Protein AF-A0A4D7B0P6-F1 (afdb_monomer)

Solvent-accessible surface area (backbone atoms only — not comparable to full-atom values): 5633 Å² total; per-residue (Å²): 132,86,57,56,58,72,76,64,75,48,73,91,79,42,58,71,71,54,50,52,51,51,49,53,34,49,55,51,26,26,58,77,47,45,80,58,33,68,38,68,72,26,33,43,46,24,36,52,46,45,50,54,35,51,76,72,68,52,74,54,59,68,61,47,25,54,52,19,39,32,41,28,42,36,69,72,74,40,81,65,70,56,78,74,79,76,63,71,76,92,75,69,81,74,85,124

Mean predicted aligned error: 8.6 Å

Sequence (96 aa):
MRSALADLDIDDIFGPEILTQMQQVFDATCRELGGAGNEPRIRRAIAVAIVQHYELGIRSPLAVTASAVNTGRSARGHTPQGPLVWWKPDTVQAAA

pLDDT: mean 80.68, std 18.24, range [37.38, 96.19]

Organism: NCBI:txid1940610

Structure (mmCIF, N/CA/C/O backbone):
data_AF-A0A4D7B0P6-F1
#
_entry.id   AF-A0A4D7B0P6-F1
#
loop_
_atom_site.group_PDB
_atom_site.id
_atom_site.type_symbol
_atom_site.label_atom_id
_atom_site.label_alt_id
_atom_site.label_comp_id
_atom_site.label_asym_id
_atom_site.label_entity_id
_atom_site.label_seq_id
_atom_site.pdbx_PDB_ins_code
_atom_site.Cartn_x
_atom_site.Cartn_y
_atom_site.Cartn_z
_atom_site.occupancy
_atom_site.B_iso_or_equiv
_atom_site.auth_seq_id
_atom_site.auth_comp_id
_atom_site.auth_asym_id
_atom_site.auth_atom_id
_atom_site.pdbx_PDB_model_num
ATOM 1 N N . MET A 1 1 ? 9.017 15.224 2.711 1.00 45.84 1 MET A N 1
ATOM 2 C CA . MET A 1 1 ? 8.222 14.763 1.547 1.00 45.84 1 MET A CA 1
ATOM 3 C C . MET A 1 1 ? 6.806 14.495 2.024 1.00 45.84 1 MET A C 1
ATOM 5 O O . MET A 1 1 ? 6.666 13.829 3.040 1.00 45.84 1 MET A O 1
ATOM 9 N N . ARG A 1 2 ? 5.786 15.029 1.342 1.00 53.44 2 ARG A N 1
ATOM 10 C CA . ARG A 1 2 ? 4.373 14.697 1.603 1.00 53.44 2 ARG A CA 1
ATOM 11 C C . ARG A 1 2 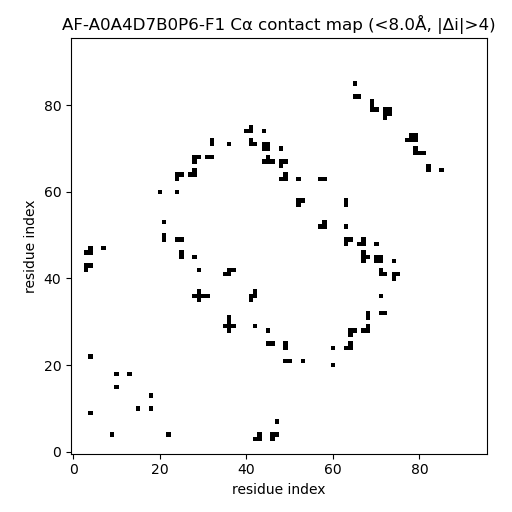? 4.122 13.232 1.182 1.00 53.44 2 ARG A C 1
ATOM 13 O O . ARG A 1 2 ? 4.720 12.771 0.206 1.00 53.44 2 ARG A O 1
ATOM 20 N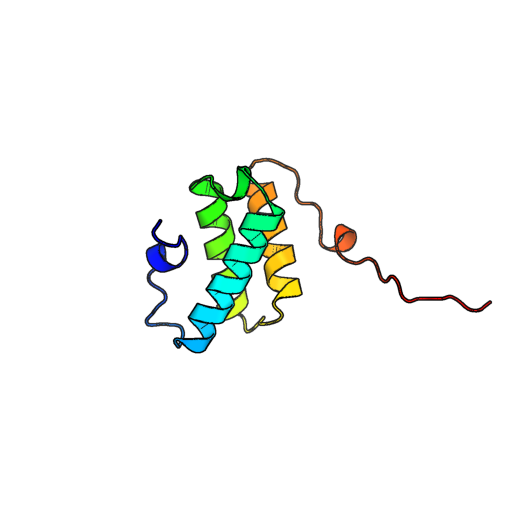 N . SER A 1 3 ? 3.360 12.470 1.970 1.00 68.38 3 SER A N 1
ATOM 21 C CA . SER A 1 3 ? 3.073 11.051 1.693 1.00 68.38 3 SER A CA 1
ATOM 22 C C . SER A 1 3 ? 2.126 10.923 0.499 1.00 68.38 3 SER A C 1
ATOM 24 O O . SER A 1 3 ? 1.198 11.712 0.391 1.00 68.38 3 SER A O 1
ATOM 26 N N . ALA A 1 4 ? 2.319 9.922 -0.368 1.00 71.88 4 ALA A N 1
ATOM 27 C CA . ALA A 1 4 ? 1.407 9.693 -1.497 1.00 71.88 4 ALA A CA 1
ATOM 28 C C . ALA A 1 4 ? 0.000 9.268 -1.040 1.00 71.88 4 ALA A C 1
ATOM 30 O O . ALA A 1 4 ? -0.943 9.385 -1.809 1.00 71.88 4 ALA A O 1
ATOM 31 N N . LEU A 1 5 ? -0.142 8.795 0.205 1.00 78.06 5 LEU A N 1
ATOM 32 C CA . LEU A 1 5 ? -1.440 8.550 0.837 1.00 78.06 5 LEU A CA 1
ATOM 33 C C . LEU A 1 5 ? -2.189 9.858 1.128 1.00 78.06 5 LEU A C 1
ATOM 35 O O . LEU A 1 5 ? -3.398 9.911 0.953 1.00 78.06 5 LEU A O 1
ATOM 39 N N . ALA A 1 6 ? -1.470 10.925 1.497 1.00 76.69 6 ALA A N 1
ATOM 40 C CA . ALA A 1 6 ? -2.067 12.235 1.765 1.00 76.69 6 ALA A CA 1
ATOM 41 C C . ALA A 1 6 ? -2.606 12.908 0.490 1.00 76.69 6 ALA A C 1
ATOM 43 O O . ALA A 1 6 ? -3.461 13.780 0.567 1.00 76.69 6 ALA A O 1
ATOM 44 N N . ASP A 1 7 ? -2.123 12.498 -0.686 1.00 79.81 7 ASP A N 1
ATOM 45 C CA . ASP A 1 7 ? -2.616 12.992 -1.975 1.00 79.81 7 ASP A CA 1
ATOM 46 C C . ASP A 1 7 ? -3.919 12.291 -2.423 1.00 79.81 7 ASP A C 1
ATOM 48 O O . ASP A 1 7 ? -4.460 12.632 -3.475 1.00 79.81 7 ASP A O 1
ATOM 52 N N . LEU A 1 8 ? -4.402 11.289 -1.673 1.00 80.25 8 LEU A N 1
ATOM 53 C CA . LEU A 1 8 ? -5.611 10.519 -2.000 1.00 80.25 8 LEU A CA 1
ATOM 54 C C . LEU A 1 8 ? -6.871 10.983 -1.252 1.00 80.25 8 LEU A C 1
ATOM 56 O O . LEU A 1 8 ? -7.931 10.434 -1.527 1.00 80.25 8 LEU A O 1
ATOM 60 N N . ASP A 1 9 ? -6.761 11.970 -0.357 1.00 82.69 9 ASP A N 1
ATOM 61 C CA . ASP A 1 9 ? -7.891 12.565 0.381 1.00 82.69 9 ASP A CA 1
ATOM 62 C C . ASP A 1 9 ? -8.772 11.525 1.111 1.00 82.69 9 ASP A C 1
ATOM 64 O O . ASP A 1 9 ? -9.991 11.481 0.977 1.00 82.69 9 ASP A O 1
ATOM 68 N N . ILE A 1 10 ? -8.126 10.612 1.847 1.00 83.56 10 ILE A N 1
ATOM 69 C CA . ILE A 1 10 ? -8.766 9.455 2.507 1.00 83.56 10 ILE A CA 1
ATOM 70 C C . ILE A 1 10 ? -9.028 9.662 4.009 1.00 83.56 10 ILE A C 1
ATOM 72 O O . ILE A 1 10 ? -9.440 8.726 4.699 1.00 83.56 10 ILE A O 1
ATOM 76 N N . ASP A 1 11 ? -8.774 10.866 4.521 1.00 80.69 11 ASP A N 1
ATOM 77 C CA . ASP A 1 11 ? -8.836 11.176 5.955 1.00 80.69 11 ASP A CA 1
ATOM 78 C C . ASP A 1 11 ? -10.279 11.135 6.499 1.00 80.69 11 ASP A C 1
ATOM 80 O O . ASP A 1 11 ? -10.490 10.806 7.664 1.00 80.69 11 ASP A O 1
ATOM 84 N N . ASP A 1 12 ? -11.281 11.366 5.642 1.00 83.69 12 ASP A N 1
ATOM 85 C CA . ASP A 1 12 ? -12.707 11.239 5.986 1.00 83.69 12 ASP A CA 1
ATOM 86 C C . ASP A 1 12 ? -13.208 9.779 5.975 1.00 83.69 12 ASP A C 1
ATOM 88 O O . ASP A 1 12 ? -14.298 9.480 6.468 1.00 83.69 12 ASP A O 1
ATOM 92 N N . ILE A 1 13 ? -12.429 8.855 5.400 1.00 86.25 13 ILE A N 1
ATOM 93 C CA . ILE A 1 13 ? -12.803 7.442 5.220 1.00 86.25 13 ILE A CA 1
ATOM 94 C C . ILE A 1 13 ? -12.205 6.573 6.332 1.00 86.25 13 ILE A C 1
ATOM 96 O O . ILE A 1 13 ? -12.824 5.600 6.775 1.00 8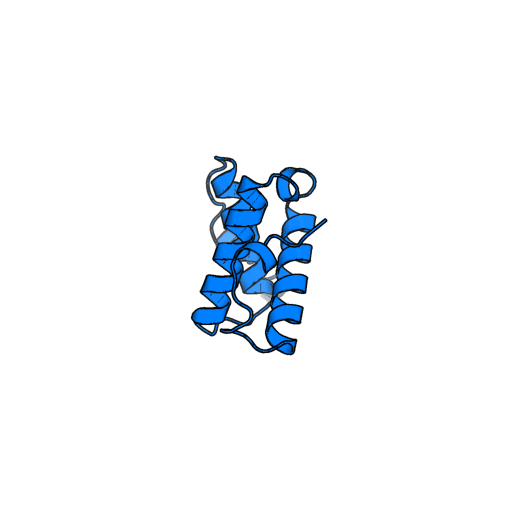6.25 13 ILE A O 1
ATOM 100 N N . PHE A 1 14 ? -10.999 6.906 6.796 1.00 88.62 14 PHE A N 1
ATOM 101 C CA . PHE A 1 14 ? -10.257 6.097 7.757 1.00 88.62 14 PHE A CA 1
ATOM 102 C C . PHE A 1 14 ? -9.878 6.882 9.008 1.00 88.62 14 PHE A C 1
ATOM 104 O O . PHE A 1 14 ? -9.344 7.981 8.941 1.00 88.62 14 PHE A O 1
ATOM 111 N N . GLY A 1 15 ? -10.068 6.252 10.170 1.00 90.19 15 GLY A N 1
ATOM 112 C CA . GLY A 1 15 ? -9.576 6.785 11.438 1.00 90.19 15 GLY A CA 1
ATOM 113 C C . GLY A 1 15 ? -8.039 6.844 11.517 1.00 90.19 15 GLY A C 1
ATOM 114 O O . GLY A 1 15 ? -7.339 6.142 10.774 1.00 90.19 15 GLY A O 1
ATOM 115 N N . PRO A 1 16 ? -7.490 7.632 12.456 1.00 89.62 16 PRO A N 1
ATOM 116 C CA . PRO A 1 16 ? -6.055 7.919 12.547 1.00 89.62 16 PRO A CA 1
ATOM 117 C C . PRO A 1 16 ? -5.184 6.677 12.791 1.00 89.62 16 PRO A C 1
ATOM 119 O O . PRO A 1 16 ? -4.057 6.592 12.290 1.00 89.62 16 PRO A O 1
ATOM 122 N N . GLU A 1 17 ? -5.692 5.677 13.513 1.00 92.75 17 GLU A N 1
ATOM 123 C CA . GLU A 1 17 ? -4.980 4.417 13.743 1.00 92.75 17 GLU A CA 1
ATOM 124 C C . GLU A 1 17 ? -4.795 3.645 12.434 1.00 92.75 17 GLU A C 1
ATOM 126 O O . GLU A 1 17 ? -3.730 3.083 12.171 1.00 92.75 17 GLU A O 1
ATOM 131 N N . ILE A 1 18 ? -5.826 3.650 11.589 1.00 93.38 18 ILE A N 1
ATOM 132 C CA . ILE A 1 18 ? -5.819 2.970 10.299 1.00 93.38 18 ILE A CA 1
ATOM 133 C C . ILE A 1 18 ? -4.890 3.693 9.325 1.00 93.38 18 ILE A C 1
ATOM 135 O O . ILE A 1 18 ? -4.067 3.038 8.686 1.00 93.38 18 ILE A O 1
ATOM 139 N N . LEU A 1 19 ? -4.941 5.025 9.276 1.00 92.56 19 LEU A N 1
ATOM 140 C CA . LEU A 1 19 ? -4.015 5.831 8.473 1.00 92.56 19 LEU A CA 1
ATOM 141 C C . LEU A 1 19 ? -2.552 5.575 8.866 1.00 92.56 19 LEU A C 1
ATOM 143 O O . LEU A 1 19 ? -1.688 5.422 8.000 1.00 92.56 19 LEU A O 1
ATOM 147 N N . THR A 1 20 ? -2.278 5.430 10.165 1.00 93.38 20 THR A N 1
ATOM 148 C CA . THR A 1 20 ? -0.941 5.078 10.669 1.00 93.38 20 THR A CA 1
ATOM 149 C C . THR A 1 20 ? -0.490 3.705 10.160 1.00 93.38 20 THR A C 1
AT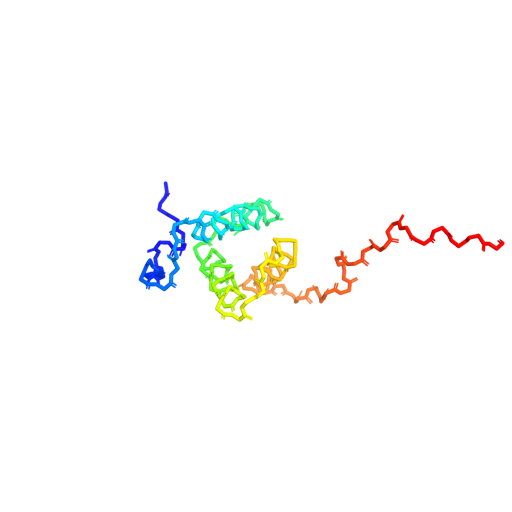OM 151 O O . THR A 1 20 ? 0.645 3.556 9.705 1.00 93.38 20 THR A O 1
ATOM 154 N N . GLN A 1 21 ? -1.371 2.700 10.178 1.00 94.50 21 GLN A N 1
ATOM 155 C CA . GLN A 1 21 ? -1.064 1.365 9.649 1.00 94.50 21 GLN A CA 1
ATOM 156 C C . GLN A 1 21 ? -0.836 1.385 8.129 1.00 94.50 21 GLN A C 1
ATOM 158 O O . GLN A 1 21 ? 0.115 0.775 7.637 1.00 94.50 21 GLN A O 1
ATOM 163 N N . MET A 1 22 ? -1.655 2.132 7.380 1.00 95.31 22 MET A N 1
ATOM 164 C CA . MET A 1 22 ? -1.485 2.310 5.932 1.00 95.31 22 MET A CA 1
ATOM 165 C C . MET A 1 22 ? -0.132 2.938 5.609 1.00 95.31 22 MET A C 1
ATOM 167 O O . MET A 1 22 ? 0.558 2.472 4.702 1.00 95.31 22 MET A O 1
ATOM 171 N N . GLN A 1 23 ? 0.279 3.946 6.382 1.00 95.56 23 GLN A N 1
ATOM 172 C CA . GLN A 1 23 ? 1.578 4.593 6.229 1.00 95.56 23 GLN A CA 1
ATOM 173 C C . GLN A 1 23 ? 2.735 3.617 6.487 1.00 95.56 23 GLN A C 1
ATOM 175 O O . GLN A 1 23 ? 3.681 3.571 5.703 1.00 95.56 23 GLN A O 1
ATOM 180 N N . GLN A 1 24 ? 2.641 2.771 7.516 1.00 95.00 24 GLN A N 1
ATOM 181 C CA . GLN A 1 24 ? 3.656 1.745 7.788 1.00 95.00 24 GLN A CA 1
ATOM 182 C C . GLN A 1 24 ? 3.787 0.732 6.639 1.00 95.00 24 GLN A C 1
ATOM 184 O O . GLN A 1 24 ? 4.904 0.394 6.238 1.00 95.00 24 GLN A O 1
ATOM 189 N N . VAL A 1 25 ? 2.661 0.273 6.080 1.00 96.06 25 VAL A N 1
ATOM 190 C CA . VAL A 1 25 ? 2.639 -0.627 4.912 1.00 96.06 25 VAL A CA 1
ATOM 191 C C . VAL A 1 25 ? 3.220 0.067 3.678 1.00 96.06 25 VAL A C 1
ATOM 193 O O . VAL A 1 25 ? 3.991 -0.535 2.927 1.00 96.06 25 VAL A O 1
ATOM 196 N N . PHE A 1 26 ? 2.893 1.342 3.478 1.00 96.19 26 PHE A N 1
ATOM 197 C CA . PHE A 1 26 ? 3.423 2.149 2.386 1.00 96.19 26 PHE A CA 1
ATOM 198 C C . PHE A 1 26 ? 4.948 2.274 2.473 1.00 96.19 26 PHE A C 1
ATOM 200 O O . PHE A 1 26 ? 5.649 1.983 1.503 1.00 96.19 26 PHE A O 1
ATOM 207 N N . ASP A 1 27 ? 5.475 2.616 3.648 1.00 95.12 27 ASP A N 1
ATOM 208 C CA . ASP A 1 27 ? 6.914 2.766 3.865 1.00 95.12 27 ASP A CA 1
ATOM 209 C C . ASP A 1 27 ? 7.657 1.428 3.750 1.00 95.12 27 ASP A C 1
ATOM 211 O O . ASP A 1 27 ? 8.753 1.369 3.184 1.00 95.12 27 ASP A O 1
ATOM 215 N N . ALA A 1 28 ? 7.063 0.329 4.227 1.00 94.25 28 ALA A N 1
ATOM 216 C CA . ALA A 1 28 ? 7.590 -1.016 3.999 1.00 94.25 28 ALA A CA 1
ATOM 217 C C . ALA A 1 28 ? 7.660 -1.344 2.498 1.00 94.25 28 ALA A C 1
ATOM 219 O O . ALA A 1 28 ? 8.712 -1.749 2.007 1.00 94.25 28 ALA A O 1
ATOM 220 N N . THR A 1 29 ? 6.588 -1.069 1.753 1.00 94.19 29 THR A N 1
ATOM 221 C CA . THR A 1 29 ? 6.523 -1.300 0.303 1.00 94.19 29 THR A CA 1
ATOM 222 C C . THR A 1 29 ? 7.565 -0.471 -0.456 1.00 94.19 29 THR A C 1
ATOM 224 O O . THR A 1 29 ? 8.252 -0.988 -1.339 1.00 94.19 29 THR A O 1
ATOM 227 N N . CYS A 1 30 ? 7.726 0.810 -0.108 1.00 93.50 30 CYS A N 1
ATOM 228 C CA . CYS A 1 30 ? 8.746 1.669 -0.707 1.00 93.50 30 CYS A CA 1
ATOM 229 C C . CYS A 1 30 ? 10.167 1.154 -0.437 1.00 93.50 30 CYS A C 1
ATOM 231 O O . CYS A 1 30 ? 10.990 1.183 -1.351 1.00 93.50 30 CYS A O 1
ATOM 233 N N . ARG A 1 31 ? 10.453 0.647 0.773 1.00 93.00 31 ARG A N 1
ATOM 234 C CA . ARG A 1 31 ? 11.759 0.043 1.099 1.00 93.00 31 ARG A CA 1
ATOM 235 C C . ARG A 1 31 ? 12.040 -1.212 0.271 1.00 93.00 31 ARG A C 1
ATOM 237 O O . ARG A 1 31 ? 13.131 -1.321 -0.279 1.00 93.00 31 ARG A O 1
ATOM 244 N N . GLU A 1 32 ? 11.056 -2.095 0.110 1.00 90.69 32 GLU A N 1
ATOM 245 C CA . GLU A 1 32 ? 11.165 -3.310 -0.721 1.00 90.69 32 GLU A CA 1
ATOM 246 C C . GLU A 1 32 ? 11.432 -3.007 -2.207 1.00 90.69 32 GLU A C 1
ATOM 248 O O . GLU A 1 32 ? 12.089 -3.772 -2.914 1.00 90.69 32 GLU A O 1
ATOM 253 N N . LEU A 1 33 ? 10.937 -1.871 -2.703 1.00 87.94 33 LEU A N 1
ATOM 254 C CA . LEU A 1 33 ? 11.156 -1.428 -4.084 1.00 87.94 33 LEU A CA 1
ATOM 255 C C . LEU A 1 33 ? 12.449 -0.618 -4.269 1.00 87.94 33 LEU A C 1
ATOM 257 O O . LEU A 1 33 ? 12.798 -0.273 -5.404 1.00 87.94 33 LEU A O 1
ATOM 261 N N . GLY A 1 34 ? 13.164 -0.308 -3.184 1.00 90.69 34 GLY A N 1
ATOM 262 C CA . GLY A 1 34 ? 14.383 0.494 -3.205 1.00 90.69 34 GLY A CA 1
ATOM 263 C C . GLY A 1 34 ? 14.178 1.844 -3.900 1.00 90.69 34 GLY A C 1
ATOM 264 O O . GLY A 1 34 ? 13.171 2.522 -3.704 1.00 90.69 34 GLY A O 1
ATOM 265 N N . GLY A 1 35 ? 15.122 2.235 -4.762 1.00 87.88 35 GLY A N 1
ATOM 266 C CA . GLY A 1 35 ? 15.064 3.515 -5.481 1.00 87.88 35 GLY A CA 1
ATOM 267 C C . GLY A 1 35 ? 13.801 3.711 -6.333 1.00 87.88 35 GLY A C 1
ATOM 268 O O . GLY A 1 35 ? 13.321 4.837 -6.447 1.00 87.88 35 GLY A O 1
ATOM 269 N N . ALA A 1 36 ? 13.211 2.629 -6.857 1.00 86.81 36 ALA A N 1
ATOM 270 C CA . ALA A 1 36 ? 11.971 2.698 -7.636 1.00 86.81 36 ALA A CA 1
ATOM 271 C C . ALA A 1 36 ? 10.764 3.117 -6.774 1.00 86.81 36 ALA A C 1
ATOM 273 O O . ALA A 1 36 ? 9.846 3.772 -7.262 1.00 86.81 36 ALA A O 1
ATOM 274 N N . GLY A 1 37 ? 10.785 2.818 -5.469 1.00 87.81 37 GLY A N 1
ATOM 275 C CA . GLY A 1 37 ? 9.755 3.242 -4.516 1.00 87.81 37 GLY A CA 1
ATOM 276 C C . GLY A 1 37 ? 9.655 4.763 -4.326 1.00 87.81 37 GLY A C 1
ATOM 277 O O . GLY A 1 37 ? 8.709 5.235 -3.693 1.00 87.81 37 GLY A O 1
ATOM 278 N N . ASN A 1 38 ? 10.596 5.539 -4.878 1.00 89.38 38 ASN A N 1
ATOM 279 C CA . ASN A 1 38 ? 10.571 7.002 -4.861 1.00 89.38 38 ASN A CA 1
ATOM 280 C C . ASN A 1 38 ? 9.913 7.616 -6.106 1.00 89.38 38 ASN A C 1
ATOM 282 O O . ASN A 1 38 ? 9.572 8.799 -6.084 1.00 89.38 38 ASN A O 1
ATOM 286 N N . GLU A 1 39 ? 9.701 6.842 -7.175 1.00 91.25 39 GLU A N 1
ATOM 287 C CA . GLU A 1 39 ? 9.091 7.352 -8.404 1.00 91.25 39 GLU A CA 1
ATOM 288 C C . GLU A 1 39 ? 7.616 7.731 -8.157 1.00 91.25 39 GLU A C 1
ATOM 290 O O . GLU A 1 39 ? 6.844 6.888 -7.688 1.00 91.25 39 GLU A O 1
ATOM 295 N N . PRO A 1 40 ? 7.167 8.958 -8.498 1.00 89.75 40 PRO A N 1
ATOM 296 C CA . PRO A 1 40 ? 5.810 9.420 -8.182 1.00 89.75 40 PRO A CA 1
ATOM 297 C C . PRO A 1 40 ? 4.697 8.500 -8.697 1.00 89.75 40 PRO A C 1
ATOM 299 O O . PRO A 1 40 ? 3.732 8.220 -7.986 1.00 89.75 40 PRO A O 1
ATOM 302 N N . ARG A 1 41 ? 4.855 7.968 -9.916 1.00 88.56 41 ARG A N 1
ATOM 303 C CA . ARG A 1 41 ? 3.904 7.021 -10.515 1.00 88.56 41 ARG A CA 1
ATOM 304 C C . ARG A 1 41 ? 3.799 5.723 -9.707 1.00 88.56 41 ARG A C 1
ATOM 306 O O . ARG A 1 41 ? 2.695 5.227 -9.500 1.00 88.56 41 ARG A O 1
ATOM 313 N N . ILE A 1 42 ? 4.932 5.189 -9.251 1.00 91.62 42 ILE A N 1
ATOM 314 C CA . ILE A 1 42 ? 5.001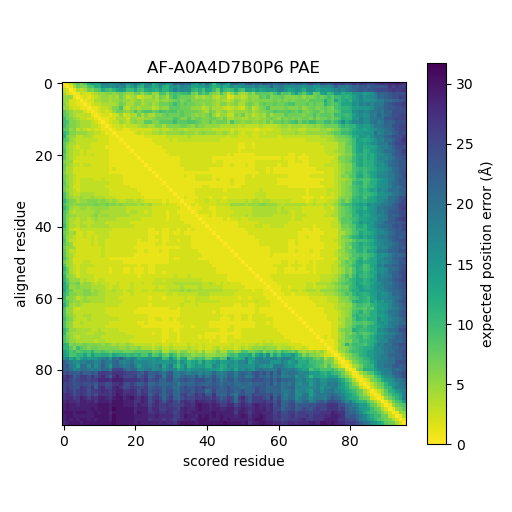 3.947 -8.471 1.00 91.62 42 ILE A CA 1
ATOM 315 C C . ILE A 1 42 ? 4.417 4.174 -7.074 1.00 91.62 42 ILE A C 1
ATOM 317 O O . ILE A 1 42 ? 3.571 3.397 -6.637 1.00 91.62 42 ILE A O 1
ATOM 321 N N . ARG A 1 43 ? 4.776 5.283 -6.417 1.00 93.38 43 ARG A N 1
ATOM 322 C CA . ARG A 1 43 ? 4.205 5.695 -5.124 1.00 93.38 43 ARG A CA 1
ATOM 323 C C . ARG A 1 43 ? 2.685 5.791 -5.178 1.00 93.38 43 ARG A C 1
ATOM 325 O O . ARG A 1 43 ? 2.012 5.245 -4.310 1.00 93.38 43 ARG A O 1
ATOM 332 N N . ARG A 1 44 ? 2.134 6.419 -6.220 1.00 92.12 44 ARG A N 1
ATOM 333 C CA . ARG A 1 44 ? 0.680 6.508 -6.398 1.00 92.12 44 ARG A CA 1
ATOM 334 C C . ARG A 1 44 ? 0.038 5.131 -6.570 1.00 92.12 44 ARG A C 1
ATOM 336 O O . ARG A 1 44 ? -0.973 4.858 -5.935 1.00 92.12 44 ARG A O 1
ATOM 343 N N . ALA A 1 45 ? 0.628 4.256 -7.385 1.00 92.44 45 ALA A N 1
ATOM 344 C CA . ALA A 1 45 ? 0.100 2.908 -7.604 1.00 92.44 45 ALA A CA 1
ATOM 345 C C . ALA A 1 45 ? 0.093 2.063 -6.312 1.00 92.44 45 ALA A C 1
ATOM 347 O O . ALA A 1 45 ? -0.885 1.374 -6.028 1.00 92.44 45 ALA A O 1
ATOM 348 N N . ILE A 1 46 ? 1.155 2.162 -5.506 1.00 94.44 46 ILE A N 1
ATOM 349 C CA . ILE A 1 46 ? 1.258 1.531 -4.181 1.00 94.44 46 ILE A CA 1
ATOM 350 C C . ILE A 1 46 ? 0.178 2.064 -3.239 1.00 94.44 46 ILE A C 1
ATOM 352 O O . ILE A 1 46 ? -0.529 1.275 -2.619 1.00 94.44 46 ILE A O 1
ATOM 356 N N . ALA A 1 47 ? 0.036 3.390 -3.143 1.00 95.12 47 ALA A N 1
ATOM 357 C CA . ALA A 1 47 ? -0.930 4.026 -2.252 1.00 95.12 47 ALA A CA 1
ATOM 358 C C . ALA A 1 47 ? -2.368 3.593 -2.579 1.00 95.12 47 ALA A C 1
ATOM 360 O O . ALA A 1 47 ? -3.095 3.173 -1.683 1.00 95.12 47 ALA A O 1
ATOM 361 N N . VAL A 1 48 ? -2.739 3.589 -3.865 1.00 94.62 48 VAL A N 1
ATOM 362 C CA . VAL A 1 48 ? -4.054 3.111 -4.326 1.00 94.62 48 VAL A CA 1
ATOM 363 C C . VAL A 1 48 ? -4.275 1.643 -3.960 1.00 94.62 48 VAL A C 1
ATOM 365 O O . VAL A 1 48 ? -5.333 1.299 -3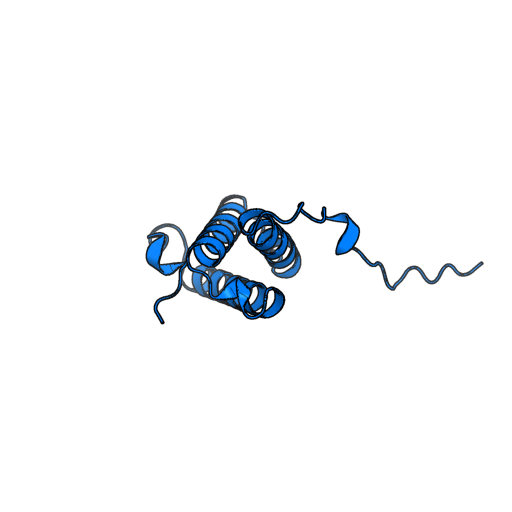.441 1.00 94.62 48 VAL A O 1
ATOM 368 N N . ALA A 1 49 ? -3.277 0.777 -4.169 1.00 94.75 49 ALA A N 1
ATOM 369 C CA . ALA A 1 49 ? -3.399 -0.633 -3.807 1.00 94.75 49 ALA A CA 1
ATOM 370 C C . ALA A 1 49 ? -3.625 -0.824 -2.299 1.00 94.75 49 ALA A C 1
ATOM 372 O O . ALA A 1 49 ? -4.455 -1.640 -1.907 1.00 94.75 49 ALA A O 1
ATOM 373 N N . ILE A 1 50 ? -2.916 -0.072 -1.452 1.00 96.00 50 ILE A N 1
ATOM 374 C CA . ILE A 1 50 ? -3.068 -0.142 0.009 1.00 96.00 50 ILE A CA 1
ATOM 375 C C . ILE A 1 50 ? -4.468 0.313 0.430 1.00 96.00 50 ILE A C 1
ATOM 377 O O . ILE A 1 50 ? -5.127 -0.405 1.181 1.00 96.00 50 ILE A O 1
ATOM 381 N N . VAL A 1 51 ? -4.935 1.457 -0.087 1.00 95.56 51 VAL A N 1
ATOM 382 C CA . VAL A 1 51 ? -6.291 1.973 0.167 1.00 95.56 51 VAL A CA 1
ATOM 383 C C . VAL A 1 51 ? -7.333 0.926 -0.194 1.00 95.56 51 VAL A C 1
ATOM 385 O O . VAL A 1 51 ? -8.127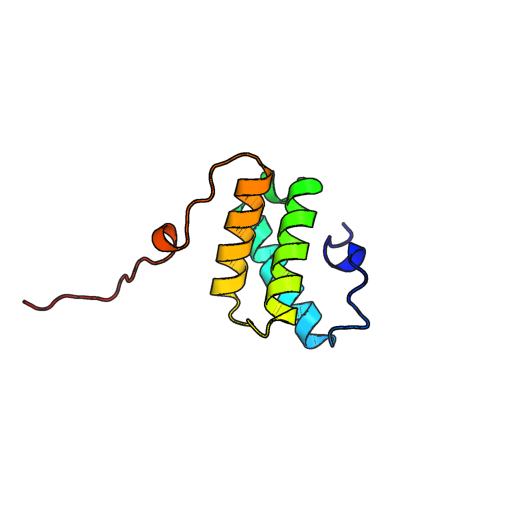 0.549 0.661 1.00 95.56 51 VAL A O 1
ATOM 388 N N . GLN A 1 52 ? -7.256 0.363 -1.399 1.00 94.75 52 GLN A N 1
ATOM 389 C CA . GLN A 1 52 ? -8.223 -0.624 -1.869 1.00 94.75 52 GLN A CA 1
ATOM 390 C C . GLN A 1 52 ? -8.292 -1.865 -0.963 1.00 94.75 52 GLN A C 1
ATOM 392 O O . GLN A 1 52 ? -9.375 -2.367 -0.678 1.00 94.75 52 GLN A O 1
ATOM 397 N N . HIS A 1 53 ? -7.157 -2.362 -0.457 1.00 95.31 53 HIS A N 1
ATOM 398 C CA . HIS A 1 53 ? -7.170 -3.480 0.496 1.00 95.31 53 HIS A CA 1
ATOM 399 C C . HIS A 1 53 ? -7.854 -3.100 1.810 1.00 95.31 53 HIS A C 1
ATOM 401 O O . HIS A 1 53 ? -8.621 -3.887 2.365 1.00 95.31 53 HIS A O 1
ATOM 407 N N . TYR A 1 54 ? -7.585 -1.892 2.298 1.00 94.06 54 TYR A N 1
ATOM 408 C CA . TYR A 1 54 ? -8.137 -1.385 3.544 1.00 94.06 54 TYR A CA 1
ATOM 409 C C . TYR A 1 54 ? -9.649 -1.133 3.428 1.00 94.06 54 TYR A C 1
ATOM 411 O O . TYR A 1 54 ? -10.384 -1.496 4.347 1.00 94.06 54 TYR A O 1
ATOM 419 N N . GLU A 1 55 ? -10.135 -0.626 2.293 1.00 92.88 55 GLU A N 1
ATOM 420 C CA . GLU A 1 55 ? -11.570 -0.521 1.983 1.00 92.88 55 GLU A CA 1
ATOM 421 C C . GLU A 1 55 ? -12.256 -1.895 1.962 1.00 92.88 55 GLU A C 1
ATOM 423 O O . GLU A 1 55 ? -13.354 -2.052 2.490 1.00 92.88 55 GLU A O 1
ATOM 428 N N . LEU A 1 56 ? -11.580 -2.920 1.432 1.00 93.62 56 LEU A N 1
ATOM 429 C CA . LEU A 1 56 ? -12.075 -4.303 1.385 1.00 93.62 56 LEU A CA 1
ATOM 430 C C . LEU A 1 56 ? -11.944 -5.060 2.721 1.00 93.62 56 LEU A C 1
ATOM 432 O O . LEU A 1 56 ? -12.270 -6.244 2.795 1.00 93.62 56 LEU A O 1
ATOM 436 N N . GLY A 1 57 ? -11.442 -4.415 3.779 1.00 93.06 57 GLY A N 1
ATOM 437 C CA . GLY A 1 57 ? -11.253 -5.037 5.093 1.00 93.06 57 GLY A CA 1
ATOM 438 C C . GLY A 1 57 ? -10.040 -5.969 5.195 1.00 93.06 57 GLY A C 1
ATOM 439 O O . GLY A 1 57 ? -9.866 -6.641 6.213 1.00 93.06 57 GLY A O 1
ATOM 440 N N . ILE A 1 58 ? -9.161 -5.999 4.191 1.00 91.69 58 ILE A N 1
ATOM 441 C CA . ILE A 1 58 ? -7.925 -6.786 4.215 1.00 91.69 58 ILE A CA 1
ATOM 442 C C . ILE A 1 58 ? -6.856 -5.991 4.971 1.00 91.69 58 ILE A C 1
ATOM 444 O O . ILE A 1 58 ? -6.248 -5.066 4.437 1.00 91.69 58 ILE A O 1
ATOM 448 N N . ARG A 1 59 ? -6.622 -6.357 6.238 1.00 90.88 59 ARG A N 1
ATOM 449 C CA . ARG A 1 59 ? -5.736 -5.607 7.153 1.00 90.88 59 ARG A CA 1
ATOM 450 C C . ARG A 1 59 ? -4.389 -6.266 7.441 1.00 90.88 59 ARG A C 1
ATOM 452 O O . ARG A 1 59 ? -3.586 -5.686 8.158 1.00 90.88 59 ARG A O 1
ATOM 459 N N . SER A 1 60 ? -4.121 -7.461 6.909 1.00 92.88 60 SER A N 1
ATOM 460 C CA . SER A 1 60 ? -2.845 -8.158 7.139 1.00 92.88 60 SER A CA 1
ATOM 461 C C . SER A 1 60 ? -1.679 -7.361 6.533 1.00 92.88 60 SER A C 1
ATOM 463 O O . SER A 1 60 ? -1.583 -7.301 5.303 1.00 92.88 60 SER A O 1
ATOM 465 N N . PRO A 1 61 ? -0.764 -6.779 7.338 1.00 90.38 61 PRO A N 1
ATOM 466 C CA . PRO A 1 61 ? 0.280 -5.896 6.813 1.00 90.38 61 PRO A CA 1
ATOM 467 C C . PRO A 1 61 ? 1.181 -6.589 5.789 1.00 90.38 61 PRO A C 1
ATOM 469 O O . PRO A 1 61 ? 1.560 -5.990 4.785 1.00 90.38 61 PRO A O 1
ATOM 472 N N . LEU A 1 62 ? 1.470 -7.875 6.006 1.00 90.31 62 LEU A N 1
ATOM 473 C CA . LEU A 1 62 ? 2.301 -8.679 5.113 1.00 90.31 62 LEU A CA 1
ATOM 474 C C . LEU A 1 62 ? 1.614 -8.928 3.761 1.00 90.31 62 LEU A C 1
ATOM 476 O O . LEU A 1 62 ? 2.243 -8.763 2.718 1.00 90.31 62 LEU A O 1
ATOM 480 N N . ALA A 1 63 ? 0.316 -9.251 3.768 1.00 89.06 63 ALA A N 1
ATOM 481 C CA . ALA A 1 63 ? -0.447 -9.468 2.538 1.00 89.06 63 ALA A CA 1
ATOM 482 C C . ALA A 1 63 ? -0.585 -8.176 1.718 1.00 89.06 63 ALA A C 1
ATOM 484 O O . ALA A 1 63 ? -0.345 -8.181 0.508 1.00 89.06 63 ALA A O 1
ATOM 485 N N . VAL A 1 64 ? -0.909 -7.059 2.381 1.00 93.62 64 VAL A N 1
ATOM 486 C CA . VAL A 1 64 ? -1.056 -5.765 1.701 1.00 93.62 64 VAL A CA 1
ATOM 487 C C . VAL A 1 64 ? 0.290 -5.281 1.156 1.00 93.62 64 VAL A C 1
ATOM 489 O O . VAL A 1 64 ? 0.346 -4.843 0.010 1.00 93.62 64 VAL A O 1
ATOM 492 N N . THR A 1 65 ? 1.386 -5.435 1.911 1.00 93.62 65 THR A N 1
ATOM 493 C CA . THR A 1 65 ? 2.740 -5.089 1.435 1.00 93.62 65 THR A CA 1
ATOM 494 C C . THR A 1 65 ? 3.112 -5.902 0.197 1.00 93.62 65 THR A C 1
ATOM 496 O O . THR A 1 65 ? 3.504 -5.326 -0.814 1.00 93.62 65 THR A O 1
ATOM 499 N N . ALA A 1 66 ? 2.941 -7.229 0.222 1.00 89.69 66 ALA A N 1
ATOM 500 C CA . ALA A 1 66 ? 3.273 -8.085 -0.919 1.00 89.69 66 ALA A CA 1
ATOM 501 C C . ALA A 1 66 ? 2.475 -7.702 -2.178 1.00 89.69 66 ALA A C 1
ATOM 503 O O . ALA A 1 66 ? 3.045 -7.564 -3.267 1.00 89.69 66 ALA A O 1
ATOM 504 N N . SER A 1 67 ? 1.166 -7.459 -2.029 1.00 91.88 67 SER A N 1
ATOM 505 C CA . SER A 1 67 ? 0.337 -6.994 -3.143 1.00 91.88 67 SER A CA 1
ATOM 506 C C . SER A 1 67 ? 0.790 -5.626 -3.653 1.00 91.88 67 SER A C 1
ATOM 508 O O . SER A 1 67 ? 0.889 -5.426 -4.863 1.00 91.88 67 SER A O 1
ATOM 510 N N . ALA A 1 68 ? 1.085 -4.685 -2.757 1.00 93.12 68 ALA A N 1
ATOM 511 C CA . ALA A 1 68 ? 1.487 -3.335 -3.127 1.00 93.12 68 ALA A CA 1
ATOM 512 C C . ALA A 1 68 ? 2.872 -3.302 -3.802 1.00 93.12 68 ALA A C 1
ATOM 514 O O . ALA A 1 68 ? 3.056 -2.570 -4.778 1.00 93.12 68 ALA A O 1
ATOM 515 N N . VAL A 1 69 ? 3.819 -4.149 -3.375 1.00 92.38 69 VAL A N 1
ATOM 516 C CA . VAL A 1 69 ? 5.108 -4.351 -4.062 1.00 92.38 69 VAL A CA 1
ATOM 517 C C . VAL A 1 69 ? 4.875 -4.856 -5.484 1.00 92.38 69 VAL A C 1
ATOM 519 O O . VAL A 1 69 ? 5.463 -4.329 -6.432 1.00 92.38 69 VAL A O 1
ATOM 522 N N . ASN A 1 70 ? 4.001 -5.851 -5.661 1.00 90.00 70 ASN A N 1
ATOM 523 C CA . ASN A 1 70 ? 3.688 -6.390 -6.982 1.00 90.00 70 ASN A CA 1
ATOM 524 C C . ASN A 1 70 ? 3.047 -5.332 -7.900 1.00 90.00 70 ASN A C 1
ATOM 526 O O . ASN A 1 70 ? 3.430 -5.202 -9.068 1.00 90.00 70 ASN A O 1
ATOM 530 N N . THR A 1 71 ? 2.138 -4.516 -7.359 1.00 91.19 71 THR A N 1
ATOM 531 C CA . THR A 1 71 ? 1.565 -3.361 -8.064 1.00 91.19 71 THR A CA 1
ATOM 532 C C . THR A 1 71 ? 2.646 -2.354 -8.459 1.00 91.19 71 THR A C 1
ATOM 534 O O . THR A 1 71 ? 2.693 -1.928 -9.614 1.00 91.19 71 THR A O 1
ATOM 537 N N . GLY A 1 72 ? 3.560 -2.014 -7.545 1.00 89.62 72 GLY A N 1
ATOM 538 C CA . GLY A 1 72 ? 4.672 -1.103 -7.822 1.00 89.62 72 GLY A CA 1
ATOM 539 C C . GLY A 1 72 ? 5.603 -1.610 -8.931 1.00 89.62 72 GLY A C 1
ATOM 540 O O . GLY A 1 72 ? 5.961 -0.851 -9.833 1.00 89.62 72 GLY A O 1
ATOM 541 N N . ARG A 1 73 ? 5.934 -2.910 -8.934 1.00 87.62 73 ARG A N 1
ATOM 542 C CA . ARG A 1 73 ? 6.712 -3.554 -10.013 1.00 87.62 73 ARG A CA 1
ATOM 543 C C . ARG A 1 73 ? 5.970 -3.513 -11.353 1.00 87.62 73 ARG A C 1
ATOM 545 O O . ARG A 1 73 ? 6.567 -3.151 -12.368 1.00 87.62 73 ARG A O 1
ATOM 552 N N . SER A 1 74 ? 4.668 -3.798 -11.340 1.00 84.94 74 SER A N 1
ATOM 553 C CA . SER A 1 74 ? 3.810 -3.758 -12.534 1.00 84.94 74 SER A CA 1
ATOM 554 C C . SER A 1 74 ? 3.721 -2.355 -13.133 1.00 84.94 74 SER A C 1
ATOM 556 O O . SER A 1 74 ? 3.823 -2.182 -14.346 1.00 84.94 74 SER A O 1
ATOM 558 N N . ALA A 1 75 ? 3.624 -1.325 -12.288 1.00 84.12 75 ALA A N 1
ATOM 559 C CA . ALA A 1 75 ? 3.617 0.072 -12.721 1.00 84.12 75 ALA A CA 1
ATOM 560 C C . ALA A 1 75 ? 4.924 0.497 -13.422 1.00 84.12 75 ALA A C 1
ATOM 562 O O . ALA A 1 75 ? 4.898 1.405 -14.256 1.00 84.12 75 ALA A O 1
ATOM 563 N N . ARG A 1 76 ? 6.039 -0.187 -13.129 1.00 80.56 76 ARG A N 1
ATOM 564 C CA . ARG A 1 76 ? 7.346 -0.029 -13.789 1.00 80.56 76 ARG A CA 1
ATOM 565 C C . ARG A 1 76 ? 7.461 -0.825 -15.101 1.00 80.56 76 ARG A C 1
ATOM 567 O O . ARG A 1 76 ? 8.524 -0.842 -15.711 1.00 80.56 76 ARG A O 1
ATOM 574 N N . GLY A 1 77 ? 6.408 -1.526 -15.521 1.00 75.88 77 GLY A N 1
ATOM 575 C CA . GLY A 1 77 ? 6.428 -2.388 -16.706 1.00 75.88 77 GLY A CA 1
ATOM 576 C C . GLY A 1 77 ? 7.120 -3.737 -16.493 1.00 75.88 77 GLY A C 1
ATOM 577 O O . GLY A 1 77 ? 7.412 -4.420 -17.469 1.00 75.88 77 GLY A O 1
ATOM 578 N N . HIS A 1 78 ? 7.389 -4.138 -15.243 1.00 66.88 78 HIS A N 1
ATOM 579 C CA . HIS A 1 78 ? 7.814 -5.510 -14.957 1.00 66.88 78 HIS A CA 1
ATOM 580 C C . HIS A 1 78 ? 6.584 -6.411 -14.877 1.00 66.88 78 HIS A C 1
ATOM 582 O O . HIS A 1 78 ? 5.578 -6.028 -14.283 1.00 66.88 78 HIS A O 1
ATOM 588 N N . THR A 1 79 ? 6.662 -7.620 -15.432 1.00 58.28 79 THR A N 1
ATOM 589 C CA . THR A 1 79 ? 5.589 -8.610 -15.2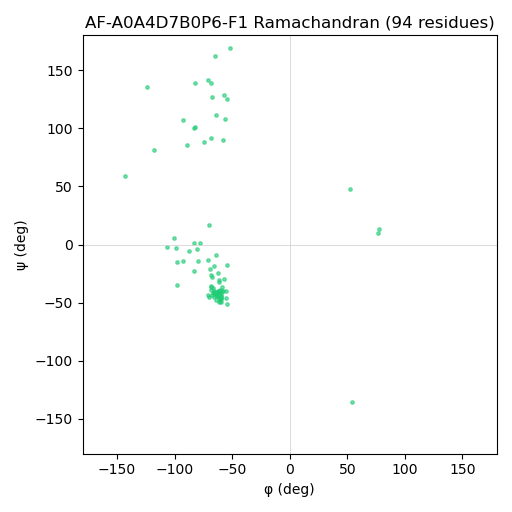87 1.00 58.28 79 THR A CA 1
ATOM 590 C C . THR A 1 79 ? 5.334 -8.877 -13.798 1.00 58.28 79 THR A C 1
ATOM 592 O O . THR A 1 79 ? 6.300 -9.159 -13.077 1.00 58.28 79 THR A O 1
ATOM 595 N N . PRO A 1 80 ? 4.077 -8.791 -13.318 1.00 57.44 80 PRO A N 1
ATOM 596 C CA . PRO A 1 80 ? 3.758 -9.090 -11.932 1.00 57.44 80 PRO A CA 1
ATOM 597 C C . PRO A 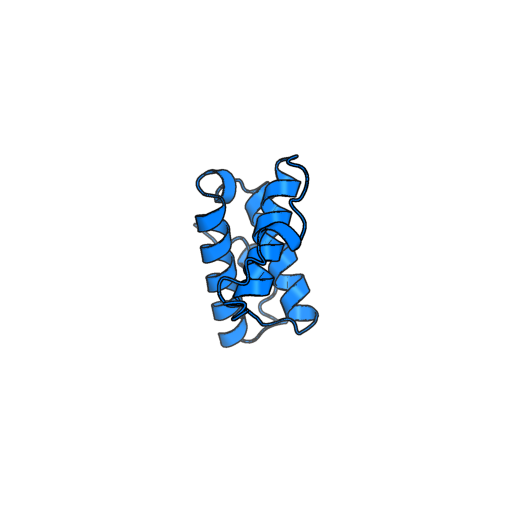1 80 ? 4.253 -10.488 -11.564 1.00 57.44 80 PRO A C 1
ATOM 599 O O . PRO A 1 80 ? 3.921 -11.480 -12.215 1.00 57.44 80 PRO A O 1
ATOM 602 N N . GLN A 1 81 ? 5.056 -10.565 -10.508 1.00 56.38 81 GLN A N 1
ATOM 603 C CA . GLN A 1 81 ? 5.437 -11.836 -9.915 1.00 56.38 81 GLN A CA 1
ATOM 604 C C . GLN A 1 81 ? 4.289 -12.213 -8.988 1.00 56.38 81 GLN A C 1
ATOM 606 O O . GLN A 1 81 ? 4.133 -11.620 -7.921 1.00 56.38 81 GLN A O 1
ATOM 611 N N . GLY A 1 82 ? 3.426 -13.115 -9.463 1.00 49.06 82 GLY A N 1
ATOM 612 C CA . GLY A 1 82 ? 2.208 -13.518 -8.767 1.00 49.06 82 GLY A CA 1
ATOM 613 C C . GLY A 1 82 ? 2.439 -13.942 -7.304 1.00 49.06 82 GLY A C 1
ATOM 614 O O . GLY A 1 82 ? 3.578 -14.164 -6.884 1.00 49.06 82 GLY A O 1
ATOM 615 N N . PRO A 1 83 ? 1.358 -14.108 -6.519 1.00 48.38 83 PRO A N 1
ATOM 616 C CA . PRO A 1 83 ? 1.416 -14.383 -5.075 1.00 48.38 83 PRO A CA 1
ATOM 617 C C . PRO A 1 83 ? 2.268 -15.608 -4.684 1.00 48.38 83 PRO A C 1
ATOM 619 O O . PRO A 1 83 ? 2.717 -15.709 -3.546 1.00 48.38 83 PRO A O 1
ATOM 622 N N . LEU A 1 84 ? 2.560 -16.499 -5.635 1.00 46.41 84 LEU A N 1
ATOM 623 C CA . LEU A 1 84 ? 3.386 -17.697 -5.467 1.00 46.41 84 LEU A CA 1
ATOM 624 C C . LEU A 1 84 ? 4.892 -17.437 -5.272 1.00 46.41 84 LEU A C 1
ATOM 626 O O . LEU A 1 84 ? 5.595 -18.352 -4.862 1.00 46.41 84 LEU A O 1
ATOM 630 N N . VAL A 1 85 ? 5.412 -16.230 -5.531 1.00 51.47 85 VAL A N 1
ATOM 631 C CA . VAL A 1 85 ? 6.843 -15.931 -5.277 1.00 51.47 85 VAL A CA 1
ATOM 632 C C . VAL A 1 85 ? 7.098 -15.547 -3.811 1.00 51.47 85 VAL A C 1
ATOM 634 O O . VAL A 1 85 ? 8.207 -15.712 -3.310 1.00 51.47 85 VAL A O 1
ATOM 637 N N . TRP A 1 86 ? 6.065 -15.077 -3.105 1.00 44.09 86 TRP A N 1
ATOM 638 C CA . TRP A 1 86 ? 6.164 -14.572 -1.728 1.00 44.09 86 TRP A CA 1
ATOM 639 C C . TRP A 1 86 ? 5.768 -15.604 -0.670 1.00 44.09 86 TRP A C 1
ATOM 641 O O . TRP A 1 86 ? 6.077 -15.430 0.507 1.00 44.09 86 TRP A O 1
ATOM 651 N N . TRP A 1 87 ? 5.111 -16.692 -1.075 1.00 40.47 87 TRP A N 1
ATOM 652 C CA . TRP A 1 87 ? 4.827 -17.821 -0.198 1.00 40.47 87 TRP A CA 1
ATOM 653 C C . TRP A 1 87 ? 5.989 -18.819 -0.251 1.00 40.47 87 TRP A C 1
ATOM 655 O O . TRP A 1 87 ? 5.970 -19.778 -1.019 1.00 40.47 87 TRP A O 1
ATOM 665 N N . LYS A 1 88 ? 7.022 -18.586 0.567 1.00 44.62 88 LYS A N 1
ATOM 666 C CA . LYS A 1 88 ? 7.895 -19.671 1.026 1.00 44.62 88 LYS A CA 1
ATOM 667 C C . LYS A 1 88 ? 7.355 -20.174 2.363 1.00 44.62 88 LYS A C 1
ATOM 669 O O . LYS A 1 88 ? 7.489 -19.464 3.361 1.00 44.62 88 LYS A O 1
ATOM 674 N N . PRO A 1 89 ? 6.740 -21.362 2.427 1.00 43.50 89 PRO A N 1
ATOM 675 C CA . PRO A 1 89 ? 6.548 -22.025 3.698 1.00 43.50 89 PRO A CA 1
ATOM 676 C C . PRO A 1 89 ? 7.915 -22.579 4.119 1.00 43.50 89 PRO A C 1
ATOM 678 O O . PRO A 1 89 ? 8.231 -23.726 3.827 1.00 43.50 89 PRO A O 1
ATOM 681 N N . ASP A 1 90 ? 8.738 -21.798 4.818 1.00 49.94 90 ASP A N 1
ATOM 682 C CA . ASP A 1 90 ? 9.978 -22.326 5.421 1.00 49.94 90 ASP A CA 1
ATOM 683 C C . ASP A 1 90 ? 9.697 -23.277 6.616 1.00 49.94 90 ASP A C 1
ATOM 685 O O . ASP A 1 90 ? 10.588 -23.607 7.392 1.00 49.94 90 ASP A O 1
ATOM 689 N N . THR A 1 91 ? 8.466 -23.779 6.766 1.00 48.69 91 THR A N 1
ATOM 690 C CA . THR A 1 91 ? 8.062 -24.742 7.800 1.00 48.69 91 THR A CA 1
ATOM 691 C C . THR A 1 91 ? 7.045 -25.770 7.293 1.00 48.69 91 THR A C 1
ATOM 693 O O . THR A 1 91 ? 5.979 -25.961 7.872 1.00 48.69 91 THR A O 1
ATOM 696 N N . VAL A 1 92 ? 7.400 -26.532 6.257 1.00 46.50 92 VAL A N 1
ATOM 697 C CA . VAL A 1 92 ? 7.038 -27.959 6.259 1.00 46.50 92 VAL A CA 1
ATOM 698 C C . VAL A 1 92 ? 8.337 -28.744 6.240 1.00 46.50 92 VAL A C 1
ATOM 700 O O . VAL A 1 92 ? 8.822 -29.189 5.203 1.00 46.50 92 VAL A O 1
ATOM 703 N N . GLN A 1 93 ? 8.918 -28.882 7.430 1.00 44.12 93 GLN A N 1
ATOM 704 C CA . GLN A 1 93 ? 9.787 -30.001 7.745 1.00 44.12 93 GLN A CA 1
ATOM 705 C C . GLN A 1 93 ? 8.940 -31.260 7.532 1.00 44.12 93 GLN A C 1
ATOM 707 O O . GLN A 1 93 ? 8.205 -31.690 8.419 1.00 44.12 93 GLN A O 1
ATOM 712 N N . ALA A 1 94 ? 8.961 -31.791 6.310 1.00 38.62 94 ALA A N 1
ATOM 713 C CA . ALA A 1 94 ? 8.428 -33.106 6.024 1.00 38.62 94 ALA A CA 1
ATOM 714 C C . ALA A 1 94 ? 9.362 -34.098 6.715 1.00 38.62 94 ALA A C 1
ATOM 716 O O . ALA A 1 94 ? 10.396 -34.492 6.184 1.00 38.62 94 ALA A O 1
ATOM 717 N N . ALA A 1 95 ? 9.014 -34.425 7.956 1.00 41.12 95 ALA A N 1
ATOM 718 C CA . ALA A 1 95 ? 9.363 -35.702 8.530 1.00 41.12 95 ALA A CA 1
ATOM 719 C C . ALA A 1 95 ? 8.800 -36.790 7.602 1.00 41.12 95 ALA A C 1
ATOM 721 O O . ALA A 1 95 ? 7.583 -36.967 7.523 1.00 41.12 95 ALA A O 1
ATOM 722 N N . ALA A 1 96 ? 9.693 -37.458 6.880 1.00 37.38 96 ALA A N 1
ATOM 723 C CA . ALA A 1 96 ? 9.522 -38.799 6.339 1.00 37.38 96 ALA A CA 1
ATOM 724 C C . ALA A 1 96 ? 10.908 -39.444 6.251 1.00 37.38 96 ALA A C 1
ATOM 726 O O . ALA A 1 96 ? 11.805 -38.812 5.648 1.00 37.38 96 ALA A O 1
#

Foldseek 3Di:
DDQLLVVVVCPVPDDPVLVVLLVVLLVLLLVVVDPLSPDSQLSNQLSVLSVVCVVVVNRDSLVSSLRSNQSSCVSVVHHRPPPVVVDDPPPPPPDD

Radius of gyration: 14.66 Å; Cα contacts (8 Å, |Δi|>4): 87; chains: 1; bounding box: 28×54×30 Å

Nearest PDB structures (foldseek):
  7eg9-assembly1_R  TM=6.950E-01  e=7.688E+00  Homo sapiens
  7ena-assembly1_BA  TM=6.405E-01  e=8.550E+00  Homo sapiens
  6u94-assembly1_A  TM=2.320E-01  e=6.554E+00  Burkholderia mallei ATCC 23344

Secondary structure (DSSP, 8-state):
---TTGGG--TTTS-HHHHHHHHHHHHHHHHHTGGGGGSHHHHHHHHHHHHHHHHTT---HHHHHHHHHHHHHHHTTPPP--GGGT---TT-----